Protein AF-A0A956AGV8-F1 (afdb_monomer)

Secondary structure (DSSP, 8-state):
-----------HHHHHHHHHHHHHHHHHHHHH--TTHHHHHHHHHHHHHHHHHHHHHHTT-TTTSHHHHHHHHHHHHHHHTSHHHHHHHHHHHHHHHHHHHTT-HHHHHHHHHHHHHH-TT-HHHHHHHHHHHHHHH--

Sequence (139 aa):
MAAHGSLAYAGPVEDAKEMMDAGDDLMKKAEKAKGSKRPEALTEAIKKFARAHMLITSQKLQNDAPELLKAIEKRLDDSGAMPEVAALRRDLVTQAVDAAAADQLTKAYDHLAAARDLDPRDRTVEYALRVIGQRMGDN

Mean predicted aligned error: 5.9 Å

Foldseek 3Di:
DDPPPPPPDDDLLRQLVVLLVQLVVLQVVLVVDDDPSNVVSLLSSLLSLLVSLCSCVVVVVCVVCVVSNVSSVVVLVVSCPDPSLVVLLVVLCVQLVVCVVVVVLVSNLVSLVSSCSSPVPPPVSVVSNVVSVVVVVVD

Structure (mmCIF, N/CA/C/O backbone):
data_AF-A0A956AGV8-F1
#
_entry.id   AF-A0A956AGV8-F1
#
loop_
_atom_site.group_PDB
_atom_site.id
_atom_site.type_symbol
_atom_site.label_atom_id
_atom_site.label_alt_id
_atom_site.label_comp_id
_atom_site.label_asym_id
_atom_site.label_entity_id
_atom_site.label_seq_id
_atom_site.pdbx_PDB_ins_code
_atom_site.Cartn_x
_atom_site.Cartn_y
_atom_site.Cartn_z
_atom_site.occupancy
_atom_site.B_iso_or_equiv
_atom_site.auth_seq_id
_atom_site.auth_comp_id
_atom_site.auth_asym_id
_atom_site.auth_atom_id
_atom_site.pdbx_PDB_model_num
ATOM 1 N N . MET A 1 1 ? -8.629 -32.175 -36.114 1.00 40.38 1 MET A N 1
ATOM 2 C CA . MET A 1 1 ? -7.722 -31.045 -35.827 1.00 40.38 1 MET A CA 1
ATOM 3 C C . MET A 1 1 ? -8.338 -30.224 -34.709 1.00 40.38 1 MET A C 1
ATOM 5 O O . MET A 1 1 ? -9.252 -29.460 -34.974 1.00 40.38 1 MET A O 1
ATOM 9 N N . ALA A 1 2 ? -7.913 -30.441 -33.465 1.00 37.94 2 ALA A N 1
ATOM 10 C CA . ALA A 1 2 ? -8.282 -29.584 -32.343 1.00 37.94 2 ALA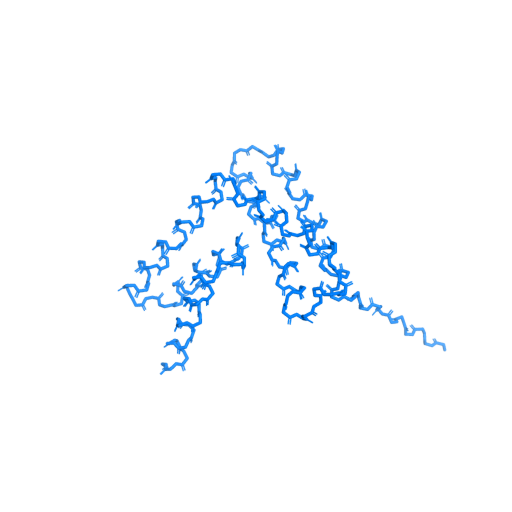 A CA 1
ATOM 11 C C . ALA A 1 2 ? -7.033 -28.790 -31.958 1.00 37.94 2 ALA A C 1
ATOM 13 O O . ALA A 1 2 ? -6.100 -29.337 -31.375 1.00 37.94 2 ALA A O 1
ATOM 14 N N . ALA A 1 3 ? -6.987 -27.521 -32.360 1.00 42.75 3 ALA A N 1
ATOM 15 C CA . ALA A 1 3 ? -6.016 -26.574 -31.841 1.00 42.75 3 ALA A CA 1
ATOM 16 C C . ALA A 1 3 ? -6.504 -26.147 -30.452 1.00 42.75 3 ALA A C 1
ATOM 18 O O . ALA A 1 3 ? -7.277 -25.202 -30.315 1.00 42.75 3 ALA A O 1
ATOM 19 N N . HIS A 1 4 ? -6.091 -26.881 -29.420 1.00 40.06 4 HIS A N 1
ATOM 20 C CA . HIS A 1 4 ? -6.114 -26.349 -28.066 1.00 40.06 4 HIS A CA 1
ATOM 21 C C . HIS A 1 4 ? -5.045 -25.257 -27.997 1.00 40.06 4 HIS A C 1
ATOM 23 O O . HIS A 1 4 ? -3.862 -25.535 -27.811 1.00 40.06 4 HIS A O 1
ATOM 29 N N . GLY A 1 5 ? -5.466 -24.012 -28.220 1.00 40.81 5 GLY A N 1
ATOM 30 C CA . GLY A 1 5 ? -4.684 -22.837 -27.874 1.00 40.81 5 GLY A CA 1
ATOM 31 C C . GLY A 1 5 ? -4.478 -22.835 -26.367 1.00 40.81 5 GLY A C 1
ATOM 32 O O . GLY A 1 5 ? -5.375 -22.462 -25.616 1.00 40.81 5 GLY A O 1
ATOM 33 N N . SER A 1 6 ? -3.314 -23.314 -25.936 1.00 39.47 6 SER A N 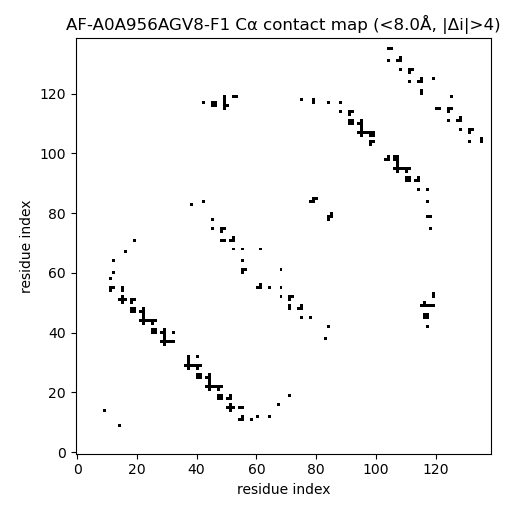1
ATOM 34 C CA . SER A 1 6 ? -2.787 -23.052 -24.605 1.00 39.47 6 SER A CA 1
ATOM 35 C C . SER A 1 6 ? -2.704 -21.534 -24.459 1.00 39.47 6 SER A C 1
ATOM 37 O O . SER A 1 6 ? -1.851 -20.897 -25.078 1.00 39.47 6 SER A O 1
ATOM 39 N N . LEU A 1 7 ? -3.637 -20.944 -23.710 1.00 48.38 7 LEU A N 1
ATOM 40 C CA . LEU A 1 7 ? -3.432 -19.634 -23.106 1.00 48.38 7 LEU A CA 1
ATOM 41 C C . LEU A 1 7 ? -2.179 -19.793 -22.246 1.00 48.38 7 LEU A C 1
ATOM 43 O O . LEU A 1 7 ? -2.244 -20.385 -21.171 1.00 48.38 7 LEU A O 1
ATOM 47 N N . ALA A 1 8 ? -1.030 -19.375 -22.776 1.00 48.81 8 ALA A N 1
ATOM 48 C CA . ALA A 1 8 ? 0.209 -19.322 -22.026 1.00 48.81 8 ALA A CA 1
ATOM 49 C C . ALA A 1 8 ? -0.052 -18.399 -20.837 1.00 48.81 8 ALA A C 1
ATOM 51 O O . ALA A 1 8 ? -0.153 -17.186 -21.000 1.00 48.81 8 ALA A O 1
ATOM 52 N N . TYR A 1 9 ? -0.278 -18.997 -19.670 1.00 56.59 9 TYR A N 1
ATOM 53 C CA . TYR A 1 9 ? -0.448 -18.265 -18.429 1.00 56.59 9 TYR A CA 1
ATOM 54 C C . TYR A 1 9 ? 0.857 -17.499 -18.220 1.00 56.59 9 TYR A C 1
ATOM 56 O O . TYR A 1 9 ? 1.918 -18.121 -18.110 1.00 56.59 9 TYR A O 1
ATOM 64 N N . ALA A 1 10 ? 0.794 -16.169 -18.292 1.00 69.69 10 ALA A N 1
ATOM 65 C CA . ALA A 1 10 ? 1.944 -15.326 -18.022 1.00 69.69 10 ALA A CA 1
ATOM 66 C C . ALA A 1 10 ? 2.458 -15.675 -16.615 1.00 69.69 10 ALA A C 1
ATOM 68 O O . ALA A 1 10 ? 1.675 -15.962 -15.707 1.00 69.69 10 ALA A O 1
ATOM 69 N N . GLY A 1 11 ? 3.775 -15.794 -16.459 1.00 85.75 11 GLY A N 1
ATOM 70 C CA . GLY A 1 11 ? 4.352 -16.143 -15.171 1.00 85.75 11 GLY A CA 1
ATOM 71 C C . GLY A 1 11 ? 4.112 -15.029 -14.146 1.00 85.75 11 GLY A C 1
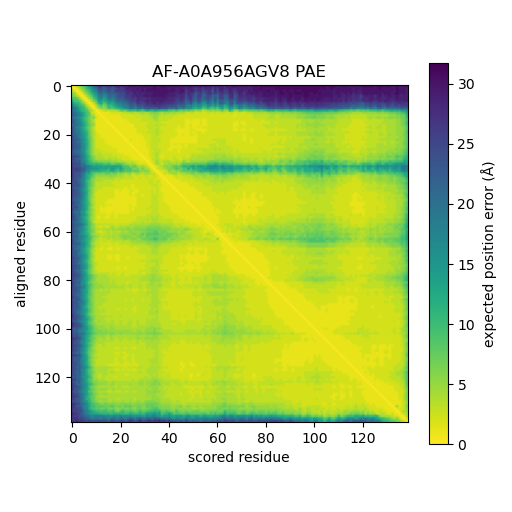ATOM 72 O O . GLY A 1 11 ? 3.824 -13.887 -14.500 1.00 85.75 11 GLY A O 1
ATOM 73 N N . PRO A 1 12 ? 4.288 -15.315 -12.849 1.00 90.12 12 PRO A N 1
ATOM 74 C CA . PRO A 1 12 ? 4.120 -14.319 -11.787 1.00 90.12 12 PRO A CA 1
ATOM 75 C C . PRO A 1 12 ? 5.049 -13.097 -11.931 1.00 90.12 12 PRO A C 1
ATOM 77 O O . PRO A 1 12 ? 4.754 -12.024 -11.406 1.00 90.12 12 PRO A O 1
ATOM 80 N N . VAL A 1 13 ? 6.169 -13.234 -12.651 1.00 92.25 13 VAL A N 1
ATOM 81 C CA . VAL A 1 13 ? 7.066 -12.117 -12.982 1.00 92.25 13 VAL A CA 1
ATOM 82 C C . VAL A 1 13 ? 6.456 -11.226 -14.064 1.00 92.25 13 VAL A C 1
ATOM 84 O O . VAL A 1 13 ? 6.531 -10.003 -13.962 1.00 92.25 13 VAL A O 1
ATOM 87 N N . GLU A 1 14 ? 5.854 -11.812 -15.095 1.00 93.56 14 GLU A N 1
ATOM 88 C CA . GLU A 1 14 ? 5.143 -11.093 -16.151 1.00 93.56 14 GLU A CA 1
ATOM 89 C C . GLU A 1 14 ? 3.917 -10.367 -15.588 1.00 93.56 14 GLU A C 1
ATOM 91 O O . GLU A 1 14 ? 3.773 -9.170 -15.823 1.00 93.56 14 GLU A O 1
ATOM 96 N N . ASP A 1 15 ? 3.125 -11.025 -14.739 1.00 93.62 15 ASP A N 1
ATOM 97 C CA . ASP A 1 15 ? 1.991 -10.403 -14.045 1.00 93.62 15 ASP A CA 1
ATOM 98 C C . ASP A 1 15 ? 2.436 -9.192 -13.203 1.00 93.62 15 ASP A C 1
ATOM 100 O O . ASP A 1 15 ? 1.800 -8.135 -13.211 1.00 93.62 15 ASP A O 1
ATOM 104 N N . ALA A 1 16 ? 3.561 -9.306 -12.484 1.00 94.19 16 ALA A N 1
ATOM 105 C CA . ALA A 1 16 ? 4.115 -8.197 -11.709 1.00 94.19 16 ALA A CA 1
ATOM 106 C C . ALA A 1 16 ? 4.569 -7.027 -12.603 1.00 94.19 16 ALA A C 1
ATOM 108 O O . ALA A 1 16 ? 4.402 -5.867 -12.215 1.00 94.19 16 ALA A O 1
ATOM 109 N N . LYS A 1 17 ? 5.107 -7.306 -13.799 1.00 95.12 17 LYS A N 1
ATOM 110 C CA . LYS A 1 17 ? 5.447 -6.271 -14.794 1.00 95.12 17 LYS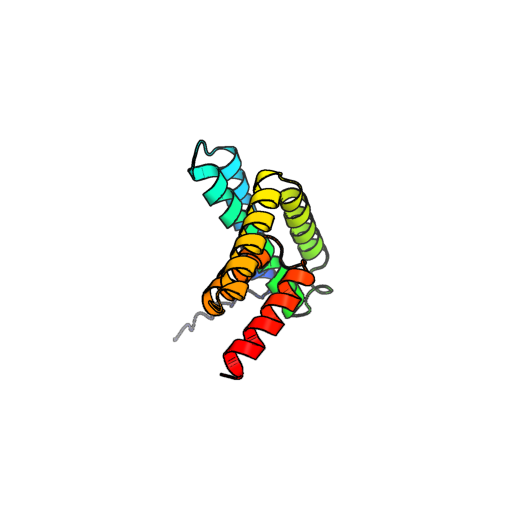 A CA 1
ATOM 111 C C . LYS A 1 17 ? 4.198 -5.575 -15.321 1.00 95.12 17 LYS A C 1
ATOM 113 O O . LYS A 1 17 ? 4.163 -4.351 -15.337 1.00 95.12 17 LYS A O 1
ATOM 118 N N . GLU A 1 18 ? 3.154 -6.322 -15.666 1.00 96.00 18 GLU A N 1
ATOM 119 C CA . GLU A 1 18 ? 1.890 -5.734 -16.125 1.00 96.00 18 GLU A CA 1
ATOM 120 C C . GLU A 1 18 ? 1.257 -4.839 -15.053 1.00 96.00 18 GLU A C 1
ATOM 122 O O . GLU A 1 18 ? 0.733 -3.763 -15.350 1.00 96.00 18 GLU A O 1
ATOM 127 N N . MET A 1 19 ? 1.338 -5.240 -13.780 1.00 95.94 19 MET A N 1
ATOM 128 C CA . MET A 1 19 ? 0.905 -4.395 -12.667 1.00 95.94 19 MET A CA 1
ATOM 129 C C . MET A 1 19 ? 1.754 -3.125 -12.545 1.00 95.94 19 MET A C 1
ATOM 131 O O . MET A 1 19 ? 1.192 -2.054 -12.317 1.00 95.94 19 MET A O 1
ATOM 135 N N . MET A 1 20 ? 3.073 -3.219 -12.719 1.00 95.81 20 MET A N 1
ATOM 136 C CA . MET A 1 20 ? 3.962 -2.053 -12.745 1.00 95.81 20 MET A CA 1
ATOM 137 C C . MET A 1 20 ? 3.595 -1.078 -13.866 1.00 95.81 20 MET A C 1
ATOM 139 O O . MET A 1 20 ? 3.387 0.104 -13.595 1.00 95.81 20 MET A O 1
ATOM 143 N N . ASP A 1 21 ? 3.430 -1.568 -15.093 1.00 96.56 21 ASP A N 1
ATOM 144 C CA . ASP A 1 21 ? 3.082 -0.735 -16.247 1.00 96.56 21 ASP A CA 1
ATOM 145 C C . ASP A 1 21 ? 1.708 -0.068 -16.062 1.00 96.56 21 ASP A C 1
ATOM 147 O O . ASP A 1 21 ? 1.545 1.137 -16.278 1.00 96.56 21 ASP A O 1
ATOM 151 N N . ALA A 1 22 ? 0.719 -0.822 -15.567 1.00 96.00 22 ALA A N 1
ATOM 152 C CA . ALA A 1 22 ? -0.602 -0.287 -15.253 1.00 96.00 22 ALA A CA 1
ATOM 153 C C . ALA A 1 22 ? -0.558 0.780 -14.145 1.00 96.00 22 ALA A C 1
ATOM 155 O O . ALA A 1 22 ? -1.297 1.768 -14.209 1.00 96.00 22 ALA A O 1
ATOM 156 N N . GLY A 1 23 ? 0.293 0.592 -13.131 1.00 95.69 23 GLY A N 1
ATOM 157 C CA . GLY A 1 23 ? 0.530 1.575 -12.077 1.00 95.69 23 GLY A CA 1
ATOM 158 C C . GLY A 1 23 ? 1.146 2.862 -12.627 1.00 95.69 23 GLY A C 1
ATOM 159 O O . GLY A 1 23 ? 0.630 3.947 -12.364 1.00 95.69 23 GLY A O 1
ATOM 160 N N . ASP A 1 24 ? 2.176 2.758 -13.466 1.00 96.38 24 ASP A N 1
ATOM 161 C CA . ASP A 1 24 ? 2.833 3.907 -14.099 1.00 96.38 24 ASP A CA 1
ATOM 162 C C . ASP A 1 24 ? 1.870 4.717 -14.982 1.00 96.38 24 ASP A C 1
ATOM 164 O O . ASP A 1 24 ? 1.883 5.953 -14.977 1.00 96.38 24 ASP A O 1
ATOM 168 N N . ASP A 1 25 ? 0.981 4.049 -15.713 1.00 96.19 25 ASP A N 1
ATOM 169 C CA . ASP A 1 25 ? -0.035 4.727 -16.514 1.00 96.19 25 ASP A CA 1
ATOM 170 C C . ASP A 1 25 ? -1.105 5.421 -15.663 1.00 96.19 25 ASP A C 1
ATOM 172 O O . ASP A 1 25 ? -1.592 6.498 -16.032 1.00 96.19 25 ASP A O 1
ATOM 176 N N . LEU A 1 26 ? -1.459 4.854 -14.507 1.00 95.62 26 LEU A N 1
ATOM 177 C CA . LEU A 1 26 ? -2.335 5.509 -13.535 1.00 95.62 26 LEU A CA 1
ATOM 178 C C . LEU A 1 26 ? -1.648 6.710 -12.870 1.00 95.62 26 LEU A C 1
ATOM 180 O O . LEU A 1 26 ? -2.296 7.746 -12.725 1.00 95.62 26 LEU A O 1
ATOM 184 N N . MET A 1 27 ? -0.345 6.640 -12.579 1.00 92.75 27 MET A N 1
ATOM 185 C CA . MET A 1 27 ? 0.432 7.784 -12.079 1.00 92.75 27 MET A CA 1
ATOM 186 C C . MET A 1 27 ? 0.410 8.950 -13.070 1.00 92.75 27 MET A C 1
ATOM 188 O O . MET A 1 27 ? 0.044 10.068 -12.707 1.00 92.75 27 MET A O 1
ATOM 192 N N . LYS A 1 28 ? 0.682 8.691 -14.356 1.00 93.69 28 LYS A N 1
ATOM 193 C CA . LYS A 1 28 ? 0.598 9.719 -15.412 1.00 93.69 28 LYS A CA 1
ATOM 194 C C . LYS A 1 28 ? -0.806 10.318 -15.525 1.00 93.69 28 LYS A C 1
ATOM 196 O O . LYS A 1 28 ? -0.963 11.500 -15.840 1.00 93.69 28 LYS A O 1
ATOM 201 N N . LYS A 1 29 ? -1.853 9.511 -15.313 1.00 92.25 29 LYS A N 1
ATOM 202 C CA . LYS A 1 29 ? -3.241 10.001 -15.274 1.00 92.25 29 LYS A CA 1
ATOM 203 C C . LYS A 1 29 ? -3.487 10.864 -14.038 1.00 92.25 29 LYS A C 1
ATOM 205 O O . LYS A 1 29 ? -4.115 11.909 -14.180 1.00 92.25 29 LYS A O 1
ATOM 210 N N . ALA A 1 30 ? -2.972 10.480 -12.873 1.00 90.81 30 ALA A N 1
ATOM 211 C CA . ALA A 1 30 ? -3.089 11.241 -11.631 1.00 90.81 30 ALA A CA 1
ATOM 212 C C . ALA A 1 30 ? -2.392 12.609 -11.722 1.00 90.81 30 ALA A C 1
ATOM 214 O O . ALA A 1 30 ? -2.948 13.615 -11.284 1.00 90.81 30 ALA A O 1
ATOM 215 N N . GLU A 1 31 ? -1.226 12.680 -12.367 1.00 89.12 31 GLU A N 1
ATOM 216 C CA . GLU A 1 31 ? -0.513 13.938 -12.634 1.00 89.12 31 GLU A CA 1
ATOM 217 C C . GLU A 1 31 ? -1.330 14.913 -13.492 1.00 89.12 31 GLU A C 1
ATOM 219 O O . GLU A 1 31 ? -1.306 16.121 -13.263 1.00 89.12 31 GLU A O 1
ATOM 224 N N . LYS A 1 32 ? -2.081 14.388 -14.468 1.00 90.50 32 LYS A N 1
ATOM 225 C CA . LYS A 1 32 ? -2.931 15.181 -15.372 1.00 90.50 32 LYS A CA 1
ATOM 226 C C . LYS A 1 32 ? -4.323 15.459 -14.800 1.00 90.50 32 LYS A C 1
ATOM 228 O O . LYS A 1 32 ? -5.015 16.360 -15.282 1.0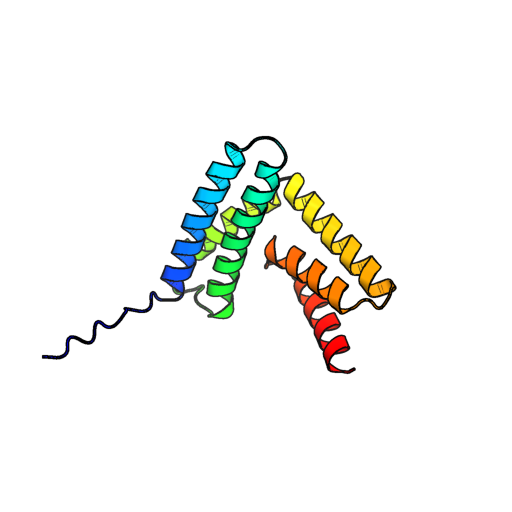0 90.50 32 LYS A O 1
ATOM 233 N N . ALA A 1 33 ? -4.760 14.678 -13.818 1.00 87.94 33 ALA A N 1
ATOM 234 C CA . ALA A 1 33 ? -6.066 14.808 -13.199 1.00 87.94 33 ALA A CA 1
ATOM 235 C C . ALA A 1 33 ? -6.127 16.039 -12.282 1.00 87.94 33 ALA A C 1
ATOM 237 O O . ALA A 1 33 ? -5.162 16.408 -11.616 1.00 87.94 33 ALA A O 1
ATOM 238 N N . LYS A 1 34 ? -7.302 16.672 -12.230 1.00 78.31 34 LYS A N 1
ATOM 239 C CA . LYS A 1 34 ? -7.600 17.795 -11.332 1.00 78.31 34 LYS A CA 1
ATOM 240 C C . LYS A 1 34 ? -8.744 17.425 -10.394 1.00 78.31 34 LYS A C 1
ATOM 242 O O . LYS A 1 34 ? -9.626 16.648 -10.763 1.00 78.31 34 LYS A O 1
ATOM 247 N N . GLY A 1 35 ? -8.747 18.027 -9.208 1.00 81.06 35 GLY A N 1
ATOM 248 C CA . GLY A 1 35 ? -9.790 17.814 -8.204 1.00 81.06 35 GLY A CA 1
ATOM 249 C C . GLY A 1 35 ? -9.809 16.378 -7.674 1.00 81.06 35 GLY A C 1
ATOM 250 O O . GLY A 1 35 ? -8.762 15.750 -7.535 1.00 81.06 35 GLY A O 1
ATOM 251 N N . SER A 1 36 ? -11.005 15.851 -7.407 1.00 80.88 36 SER A N 1
ATOM 252 C CA . SER A 1 36 ? -11.220 14.548 -6.755 1.00 80.88 36 SER A CA 1
ATOM 253 C C . SER A 1 36 ? -10.678 13.336 -7.521 1.00 80.88 36 SER A C 1
ATOM 255 O O . SER A 1 36 ? -10.390 12.314 -6.913 1.00 80.88 36 SER A O 1
ATOM 257 N N . LYS A 1 37 ? -10.464 13.446 -8.837 1.00 85.19 37 LYS A N 1
ATOM 258 C CA . LYS A 1 37 ? -9.969 12.331 -9.668 1.00 85.19 37 LYS A CA 1
ATOM 259 C C . LYS A 1 37 ? -8.481 12.036 -9.481 1.00 85.19 37 LYS A C 1
ATOM 261 O O . LYS A 1 37 ? -8.023 10.948 -9.819 1.00 85.19 37 LYS A O 1
ATOM 266 N N . ARG A 1 38 ? -7.713 13.012 -8.987 1.00 88.69 38 ARG A N 1
ATOM 267 C CA . ARG A 1 38 ? -6.281 12.848 -8.714 1.00 88.69 38 ARG A CA 1
ATOM 268 C C . ARG A 1 38 ? -6.025 11.828 -7.595 1.00 88.69 38 ARG A C 1
ATOM 270 O O . ARG A 1 38 ? -5.320 10.863 -7.877 1.00 88.69 38 ARG A O 1
ATOM 277 N N . PRO A 1 39 ? -6.576 11.989 -6.375 1.00 87.62 39 PRO A N 1
ATOM 278 C CA . PRO A 1 39 ? -6.314 11.048 -5.287 1.00 87.62 39 PRO A CA 1
ATOM 279 C C . PRO A 1 39 ? -6.823 9.635 -5.594 1.00 87.62 39 PRO A C 1
ATOM 281 O O . PRO A 1 39 ? -6.171 8.669 -5.208 1.00 87.62 39 PRO A O 1
ATOM 284 N N . GLU A 1 40 ? -7.924 9.492 -6.339 1.00 89.44 40 GLU A N 1
ATOM 285 C CA . GLU A 1 40 ? -8.424 8.185 -6.791 1.00 89.44 40 GLU A CA 1
ATOM 286 C C . GLU A 1 40 ? -7.419 7.483 -7.715 1.00 89.44 40 GLU A C 1
ATOM 288 O O . GLU A 1 40 ? -7.006 6.357 -7.444 1.00 89.44 40 GLU A O 1
ATOM 293 N N . ALA A 1 41 ? -6.975 8.163 -8.779 1.00 92.31 41 ALA A N 1
ATOM 294 C CA . ALA A 1 41 ? -6.016 7.601 -9.728 1.00 92.31 41 ALA A CA 1
ATOM 295 C C . ALA A 1 41 ? -4.660 7.300 -9.071 1.00 92.31 41 ALA A C 1
ATOM 297 O O . ALA A 1 41 ? -4.054 6.272 -9.365 1.00 92.31 41 ALA A O 1
ATOM 298 N N . LEU A 1 42 ? -4.215 8.167 -8.156 1.00 93.00 42 LEU A N 1
ATOM 299 C CA . LEU A 1 42 ? -3.002 7.968 -7.367 1.00 93.00 42 LEU A CA 1
ATOM 300 C C . LEU A 1 42 ? -3.109 6.727 -6.475 1.00 93.00 42 LEU A C 1
ATOM 302 O O . LEU A 1 42 ? -2.233 5.869 -6.497 1.00 93.00 42 LEU A O 1
ATOM 306 N N . THR A 1 43 ? -4.201 6.605 -5.721 1.00 93.38 43 THR A N 1
ATOM 307 C CA . THR A 1 43 ? -4.431 5.461 -4.828 1.00 93.38 43 THR A CA 1
ATOM 308 C C . THR A 1 43 ? -4.459 4.151 -5.609 1.00 93.38 43 THR A C 1
ATOM 310 O O . THR A 1 43 ? -3.830 3.173 -5.211 1.00 93.38 43 THR A O 1
ATOM 313 N N . GLU A 1 44 ? -5.147 4.128 -6.752 1.00 94.88 44 GLU A N 1
ATOM 314 C CA . GLU A 1 44 ? -5.196 2.941 -7.605 1.00 94.88 44 GLU A CA 1
ATOM 315 C C . GLU A 1 44 ? -3.832 2.603 -8.220 1.00 94.88 44 GLU A C 1
ATOM 317 O O . GLU A 1 44 ? -3.494 1.424 -8.314 1.00 94.88 44 GLU A O 1
ATOM 322 N N . ALA A 1 45 ? -3.015 3.600 -8.577 1.00 95.75 45 ALA A N 1
ATOM 323 C CA . ALA A 1 45 ? -1.648 3.367 -9.036 1.00 95.75 45 ALA A CA 1
ATOM 324 C C . ALA A 1 45 ? -0.795 2.680 -7.959 1.00 95.75 45 ALA A C 1
ATOM 326 O O . ALA A 1 45 ? -0.171 1.650 -8.213 1.00 95.75 45 ALA A O 1
ATOM 327 N N . ILE A 1 46 ? -0.831 3.206 -6.732 1.00 96.50 46 ILE A N 1
ATOM 328 C CA . ILE A 1 46 ? -0.057 2.680 -5.601 1.00 96.50 46 ILE A CA 1
ATOM 329 C C . ILE A 1 46 ? -0.469 1.243 -5.285 1.00 96.50 46 ILE A C 1
ATOM 331 O O . ILE A 1 46 ? 0.393 0.382 -5.113 1.00 96.50 46 ILE A O 1
ATOM 335 N N . LYS A 1 47 ? -1.774 0.944 -5.315 1.00 96.62 47 LYS A N 1
ATOM 336 C CA . LYS A 1 47 ? -2.284 -0.424 -5.148 1.00 96.62 47 LYS A CA 1
ATOM 337 C C . LYS A 1 47 ? -1.702 -1.399 -6.165 1.00 96.62 47 LYS A C 1
ATOM 339 O O . LYS A 1 47 ? -1.483 -2.564 -5.832 1.00 96.62 47 LYS A O 1
ATOM 344 N N . LYS A 1 48 ? -1.456 -0.967 -7.407 1.00 97.50 48 LYS A N 1
ATOM 345 C CA . LYS A 1 48 ? -0.817 -1.822 -8.418 1.00 97.50 48 LYS A CA 1
ATOM 346 C C . LYS A 1 48 ? 0.628 -2.134 -8.047 1.00 97.50 48 LYS A C 1
ATOM 348 O O . LYS A 1 48 ? 0.995 -3.307 -8.050 1.00 97.50 48 LYS A O 1
ATOM 353 N N . PHE A 1 49 ? 1.404 -1.130 -7.642 1.00 97.25 49 PHE A N 1
ATOM 354 C CA . PHE A 1 49 ? 2.777 -1.334 -7.170 1.00 97.25 49 PHE A CA 1
ATOM 355 C C . PHE A 1 49 ? 2.825 -2.229 -5.925 1.00 97.25 49 PHE A C 1
ATOM 357 O O . PHE A 1 49 ? 3.626 -3.161 -5.85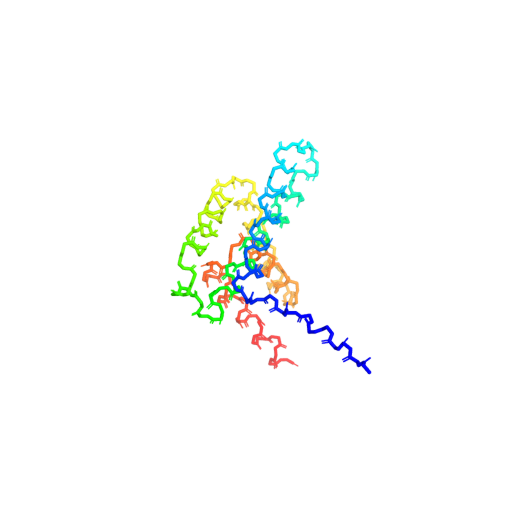9 1.00 97.25 49 PHE A O 1
ATOM 364 N N . ALA A 1 50 ? 1.918 -2.018 -4.969 1.00 96.50 50 ALA A N 1
ATOM 365 C CA . ALA A 1 50 ? 1.822 -2.829 -3.761 1.00 96.50 50 ALA A CA 1
ATOM 366 C C . ALA A 1 50 ? 1.505 -4.300 -4.077 1.00 96.50 50 ALA A C 1
ATOM 368 O O . ALA A 1 50 ? 2.124 -5.210 -3.524 1.00 96.50 50 ALA A O 1
ATOM 369 N N . ARG A 1 51 ? 0.578 -4.554 -5.009 1.00 95.75 51 ARG A N 1
ATOM 370 C CA . ARG A 1 51 ? 0.251 -5.914 -5.463 1.00 95.75 51 ARG A CA 1
ATOM 371 C C . ARG A 1 51 ? 1.408 -6.570 -6.206 1.00 95.75 51 ARG A C 1
ATOM 373 O O . ARG A 1 51 ? 1.698 -7.727 -5.919 1.00 95.75 51 ARG A O 1
ATOM 380 N N . ALA A 1 52 ? 2.098 -5.837 -7.079 1.00 95.94 52 ALA A N 1
ATOM 381 C CA . ALA A 1 52 ? 3.298 -6.329 -7.751 1.00 95.94 52 ALA A CA 1
ATOM 382 C C . ALA A 1 52 ? 4.374 -6.739 -6.728 1.00 95.94 52 ALA A C 1
ATOM 384 O O . ALA A 1 52 ? 4.926 -7.836 -6.808 1.00 95.94 52 ALA A O 1
ATOM 385 N N . HIS A 1 53 ? 4.607 -5.908 -5.706 1.00 96.38 53 HIS A N 1
ATOM 386 C CA . HIS A 1 53 ? 5.540 -6.210 -4.618 1.00 96.38 53 HIS A CA 1
ATOM 387 C C . HIS A 1 53 ? 5.140 -7.479 -3.857 1.00 96.38 53 HIS A C 1
ATOM 389 O O . HIS A 1 53 ? 5.965 -8.367 -3.633 1.00 96.38 53 HIS A O 1
ATOM 395 N N . MET A 1 54 ? 3.870 -7.583 -3.454 1.00 94.81 54 MET A N 1
ATOM 396 C CA . MET A 1 54 ? 3.368 -8.760 -2.743 1.00 94.81 54 MET A CA 1
ATOM 397 C C . MET A 1 54 ? 3.476 -10.022 -3.598 1.00 94.81 54 MET A C 1
ATOM 399 O O . MET A 1 54 ? 3.828 -11.071 -3.070 1.00 94.81 54 MET A O 1
ATOM 403 N N . LEU A 1 55 ? 3.232 -9.938 -4.907 1.00 94.75 55 LEU A N 1
ATOM 404 C CA . LEU A 1 55 ? 3.351 -11.077 -5.814 1.00 94.75 55 LEU A CA 1
ATOM 405 C C . LEU A 1 55 ? 4.791 -11.605 -5.858 1.00 94.75 55 LEU A C 1
ATOM 407 O O . LEU A 1 55 ? 5.017 -12.790 -5.619 1.00 94.75 55 LEU A O 1
ATOM 411 N N . ILE A 1 56 ? 5.765 -10.712 -6.061 1.00 93.75 56 ILE A N 1
ATOM 412 C CA . ILE A 1 56 ? 7.189 -11.070 -6.099 1.00 93.75 56 ILE A CA 1
ATOM 413 C C . ILE A 1 56 ? 7.665 -11.623 -4.753 1.00 93.75 56 ILE A C 1
ATOM 415 O O . ILE A 1 56 ? 8.364 -12.636 -4.704 1.00 93.75 56 ILE A O 1
ATOM 419 N N . THR A 1 57 ? 7.285 -10.986 -3.645 1.00 92.75 57 THR A N 1
ATOM 420 C CA . THR A 1 57 ? 7.794 -11.367 -2.321 1.00 92.75 57 THR A CA 1
ATOM 421 C C . THR A 1 57 ? 7.130 -12.621 -1.755 1.00 92.75 57 THR A C 1
ATOM 423 O O . THR A 1 57 ? 7.830 -13.472 -1.202 1.00 92.75 57 THR A O 1
ATOM 426 N N . SER A 1 58 ? 5.817 -12.792 -1.937 1.00 90.19 58 SER A N 1
ATOM 427 C CA . SER A 1 58 ? 5.083 -13.978 -1.467 1.00 90.19 58 SER A CA 1
ATOM 428 C C . SER A 1 58 ? 5.479 -15.252 -2.213 1.00 90.19 58 SER A C 1
ATOM 430 O O . SER A 1 58 ? 5.571 -16.315 -1.601 1.00 90.19 58 SER A O 1
ATOM 432 N N . GLN A 1 59 ? 5.785 -15.145 -3.509 1.00 91.50 59 GLN A N 1
ATOM 433 C CA . GLN A 1 59 ? 6.234 -16.276 -4.325 1.00 91.50 59 GLN A CA 1
ATOM 434 C C . GLN A 1 59 ? 7.750 -16.510 -4.272 1.00 91.50 59 GLN A C 1
ATOM 436 O O . GLN A 1 59 ? 8.253 -17.413 -4.932 1.00 91.50 59 GLN A O 1
ATOM 441 N N . LYS A 1 60 ? 8.477 -15.740 -3.451 1.00 91.25 60 LYS A N 1
ATOM 442 C CA . LYS A 1 60 ? 9.935 -15.836 -3.272 1.00 91.25 60 LYS A CA 1
ATOM 443 C C . LYS A 1 60 ? 10.746 -15.606 -4.562 1.00 91.25 60 LYS A C 1
ATOM 445 O O . LYS A 1 60 ? 11.810 -16.192 -4.741 1.00 91.25 60 LYS A O 1
ATOM 450 N N . LEU A 1 61 ? 10.259 -14.723 -5.435 1.00 90.06 61 LEU A N 1
ATOM 451 C CA . LEU A 1 61 ? 10.836 -14.427 -6.755 1.00 90.06 61 LEU A CA 1
ATOM 452 C C . LEU A 1 61 ? 11.859 -13.279 -6.721 1.00 90.06 61 LEU A C 1
ATOM 454 O O . LEU A 1 61 ? 12.235 -12.743 -7.764 1.00 90.06 61 LEU A O 1
ATOM 458 N N . GLN A 1 62 ? 12.319 -12.865 -5.534 1.00 90.31 62 GLN A N 1
ATOM 459 C CA . GLN A 1 62 ? 13.236 -11.726 -5.388 1.00 90.31 62 GLN A CA 1
ATOM 460 C C . GLN A 1 62 ? 14.570 -11.956 -6.114 1.00 90.31 62 GLN A C 1
ATOM 462 O O . GLN A 1 62 ? 15.175 -11.005 -6.602 1.00 90.31 62 GLN A O 1
ATOM 467 N N . ASN A 1 63 ? 15.013 -13.215 -6.201 1.00 90.25 63 ASN A N 1
ATOM 468 C CA . ASN A 1 63 ? 16.246 -13.588 -6.898 1.00 90.25 63 ASN A CA 1
ATOM 469 C C . ASN A 1 63 ? 16.042 -13.775 -8.409 1.00 90.25 63 ASN A C 1
ATOM 471 O O . ASN A 1 63 ? 16.995 -13.614 -9.168 1.00 90.25 63 ASN A O 1
ATOM 475 N N . ASP A 1 64 ? 14.815 -14.077 -8.841 1.00 88.69 64 ASP A N 1
ATOM 476 C CA . ASP A 1 64 ? 14.483 -14.322 -10.249 1.00 88.69 64 ASP A CA 1
ATOM 477 C C . ASP A 1 64 ? 14.206 -13.015 -11.005 1.00 88.69 64 ASP A C 1
ATOM 479 O O . ASP A 1 64 ? 14.468 -12.908 -12.203 1.00 88.69 64 ASP A O 1
ATOM 483 N N . ALA A 1 65 ? 13.711 -11.990 -10.302 1.00 91.88 65 ALA A N 1
ATOM 484 C CA . ALA A 1 65 ? 13.404 -10.679 -10.869 1.00 91.88 65 ALA A CA 1
ATOM 485 C C . ALA A 1 65 ? 13.913 -9.507 -9.995 1.00 91.88 65 ALA A C 1
ATOM 487 O O . ALA A 1 65 ? 13.128 -8.628 -9.621 1.00 91.88 65 ALA A O 1
ATOM 488 N N . PRO A 1 66 ? 15.224 -9.434 -9.684 1.00 93.94 66 PRO A N 1
ATOM 489 C CA . PRO A 1 66 ? 15.765 -8.446 -8.746 1.00 93.94 66 PRO A CA 1
ATOM 490 C C . PRO A 1 66 ? 15.618 -7.002 -9.241 1.00 93.94 66 PRO A C 1
ATOM 492 O O . PRO A 1 66 ? 15.315 -6.104 -8.460 1.00 93.94 66 PRO A O 1
ATOM 495 N N . GLU A 1 67 ? 15.786 -6.761 -10.543 1.00 95.12 67 GLU A N 1
ATOM 496 C CA . GLU A 1 67 ? 15.642 -5.417 -11.119 1.00 95.12 67 GLU A CA 1
ATOM 497 C C . GLU A 1 67 ? 14.182 -4.948 -11.136 1.00 95.12 67 GLU A C 1
ATOM 499 O O . GLU A 1 67 ? 13.904 -3.772 -10.904 1.00 95.12 67 GLU A O 1
ATOM 504 N N . LEU A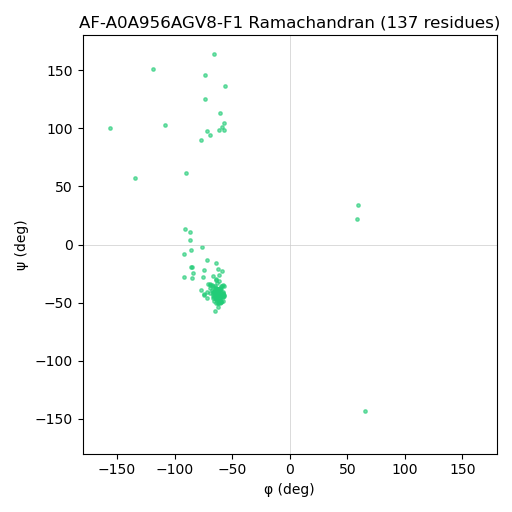 1 68 ? 13.238 -5.874 -11.334 1.00 95.06 68 LEU A N 1
ATOM 505 C CA . LEU A 1 68 ? 11.812 -5.573 -11.235 1.00 95.06 68 LEU A CA 1
ATOM 506 C C . LEU A 1 68 ? 11.427 -5.231 -9.795 1.00 95.06 68 LEU A C 1
ATOM 508 O O . LEU A 1 68 ? 10.734 -4.242 -9.575 1.00 95.06 68 LEU A O 1
ATOM 512 N N . LEU A 1 69 ? 11.911 -6.005 -8.817 1.00 95.06 69 LEU A N 1
ATOM 513 C CA . LEU A 1 69 ? 11.672 -5.726 -7.403 1.00 95.06 69 LEU A CA 1
ATOM 514 C C . LEU A 1 69 ? 12.190 -4.337 -7.013 1.00 95.06 69 LEU A C 1
ATOM 516 O O . LEU A 1 69 ? 11.431 -3.553 -6.454 1.00 95.06 69 LEU A O 1
ATOM 520 N N . LYS A 1 70 ? 13.429 -3.994 -7.389 1.00 96.50 70 LYS A N 1
ATOM 521 C CA . LYS A 1 70 ? 13.990 -2.654 -7.143 1.00 96.50 70 LYS A CA 1
ATOM 522 C C . LYS A 1 70 ? 13.147 -1.548 -7.775 1.00 96.50 70 LYS A C 1
ATOM 524 O O . LYS A 1 70 ? 12.957 -0.496 -7.169 1.00 96.50 70 LYS A O 1
ATOM 529 N N . ALA A 1 71 ? 12.647 -1.762 -8.993 1.00 96.75 71 ALA A N 1
ATOM 530 C CA . ALA A 1 71 ? 11.782 -0.792 -9.658 1.00 96.75 71 ALA A CA 1
ATOM 531 C C . ALA A 1 71 ? 10.455 -0.607 -8.902 1.00 96.75 71 ALA A C 1
ATOM 533 O O . ALA A 1 71 ? 10.030 0.531 -8.698 1.00 96.75 71 ALA A O 1
ATOM 534 N N . ILE A 1 72 ? 9.838 -1.701 -8.444 1.00 96.38 72 ILE A N 1
ATOM 535 C CA . ILE A 1 72 ? 8.622 -1.670 -7.620 1.00 96.38 72 ILE A CA 1
ATOM 536 C C . ILE A 1 72 ? 8.876 -0.925 -6.304 1.00 96.38 72 ILE A C 1
ATOM 538 O O . ILE A 1 72 ? 8.122 -0.020 -5.950 1.00 96.38 72 ILE A O 1
ATOM 542 N N . GLU A 1 73 ? 9.943 -1.278 -5.586 1.00 96.50 73 GLU A N 1
ATOM 543 C CA . GLU A 1 73 ? 10.309 -0.654 -4.311 1.00 96.50 73 GLU A CA 1
ATOM 544 C C . GLU A 1 73 ? 10.541 0.845 -4.471 1.00 96.50 73 GLU A C 1
ATOM 546 O O . GLU A 1 73 ? 9.997 1.631 -3.699 1.00 96.50 73 GLU A O 1
ATOM 551 N N . LYS A 1 74 ? 11.244 1.253 -5.533 1.00 97.00 74 LYS A N 1
ATOM 552 C CA . LYS A 1 74 ? 11.440 2.668 -5.848 1.00 97.00 74 LYS A CA 1
ATOM 553 C C . LYS A 1 74 ? 10.110 3.394 -6.067 1.00 97.00 74 LYS A C 1
ATOM 555 O O . LYS A 1 74 ? 9.929 4.490 -5.550 1.00 97.00 74 LYS A O 1
ATOM 560 N N . ARG A 1 75 ? 9.157 2.799 -6.797 1.00 96.19 75 ARG A N 1
ATOM 561 C CA . ARG A 1 75 ? 7.825 3.404 -6.993 1.00 96.19 75 ARG A CA 1
ATOM 562 C C . ARG A 1 75 ? 7.047 3.536 -5.688 1.00 96.19 75 ARG A C 1
ATOM 564 O O . ARG A 1 75 ? 6.361 4.541 -5.495 1.00 96.19 75 ARG A O 1
ATOM 571 N N . LEU A 1 76 ? 7.156 2.553 -4.797 1.00 95.88 76 LEU A N 1
ATOM 572 C CA . LEU A 1 76 ? 6.552 2.611 -3.467 1.00 95.88 76 LEU A CA 1
ATOM 573 C C . LEU A 1 76 ? 7.209 3.685 -2.589 1.00 95.88 76 LEU A C 1
ATOM 575 O O . LEU A 1 76 ? 6.494 4.391 -1.883 1.00 95.88 76 LEU A O 1
ATOM 579 N N . ASP A 1 77 ? 8.529 3.858 -2.666 1.00 95.50 77 ASP A N 1
ATOM 580 C CA . ASP A 1 77 ? 9.252 4.917 -1.950 1.00 95.50 77 ASP A CA 1
ATOM 581 C C . ASP A 1 77 ? 8.859 6.309 -2.455 1.00 95.50 77 ASP A C 1
ATOM 583 O O . ASP A 1 77 ? 8.478 7.171 -1.660 1.00 95.50 77 ASP A O 1
ATOM 587 N N . ASP A 1 78 ? 8.864 6.505 -3.777 1.00 94.56 78 ASP A N 1
ATOM 588 C CA . ASP A 1 78 ? 8.461 7.760 -4.418 1.00 94.56 78 ASP A CA 1
ATOM 589 C C . ASP A 1 78 ? 7.012 8.127 -4.044 1.00 94.56 78 ASP A C 1
ATOM 591 O O . ASP A 1 78 ? 6.708 9.283 -3.743 1.00 94.56 78 ASP A O 1
ATOM 595 N N . SER A 1 79 ? 6.116 7.136 -4.020 1.00 92.56 79 SER A N 1
ATOM 596 C CA . SER A 1 79 ? 4.710 7.326 -3.643 1.00 92.56 79 SER A CA 1
ATOM 597 C C . SER A 1 79 ? 4.539 7.581 -2.144 1.00 92.56 79 SER A C 1
ATOM 599 O O . SER A 1 79 ? 3.759 8.443 -1.748 1.00 92.56 79 SER A O 1
ATOM 601 N N . GLY A 1 80 ? 5.280 6.867 -1.295 1.00 89.50 80 GLY A N 1
ATOM 602 C CA . GLY A 1 80 ? 5.245 7.029 0.159 1.00 89.50 80 GLY A CA 1
ATOM 603 C C . GLY A 1 80 ? 5.789 8.380 0.629 1.00 89.50 80 GLY A C 1
ATOM 604 O O . GLY A 1 80 ? 5.346 8.893 1.656 1.00 89.50 80 GLY A O 1
ATOM 605 N N . ALA A 1 81 ? 6.694 8.989 -0.142 1.00 91.62 81 ALA A N 1
ATOM 606 C CA . ALA A 1 81 ? 7.194 10.340 0.100 1.00 91.62 81 ALA A CA 1
ATOM 607 C C . ALA A 1 81 ? 6.155 11.440 -0.199 1.00 91.62 81 ALA A C 1
ATOM 609 O O . ALA A 1 81 ? 6.344 12.592 0.201 1.00 91.62 81 ALA A O 1
ATOM 610 N N . MET A 1 82 ? 5.049 11.117 -0.881 1.00 92.38 82 MET A N 1
ATOM 611 C CA . MET A 1 82 ? 3.992 12.084 -1.172 1.00 92.38 82 MET A CA 1
ATOM 612 C C . MET A 1 82 ? 3.185 12.403 0.100 1.00 92.38 82 MET A C 1
ATOM 614 O O . MET A 1 82 ? 2.611 11.492 0.705 1.00 92.38 82 MET A O 1
ATOM 618 N N . PRO A 1 83 ? 3.047 13.687 0.494 1.00 91.12 83 PRO A N 1
ATOM 619 C CA . PRO A 1 83 ? 2.324 14.060 1.713 1.00 91.12 83 PRO A CA 1
ATOM 620 C C . PRO A 1 83 ? 0.869 13.579 1.741 1.00 91.12 83 PRO A C 1
ATOM 622 O O . PRO A 1 83 ? 0.369 13.199 2.796 1.00 91.12 83 PRO A O 1
ATOM 625 N N . GLU A 1 84 ? 0.203 13.564 0.583 1.00 90.88 84 GLU A N 1
ATOM 626 C CA . GLU A 1 84 ? -1.180 13.094 0.436 1.00 90.88 84 GLU A CA 1
ATOM 627 C C . GLU A 1 84 ? -1.327 11.594 0.747 1.00 90.88 84 GLU A C 1
ATOM 629 O O . GLU A 1 84 ? -2.278 11.191 1.416 1.00 90.88 84 GLU A O 1
ATOM 634 N N . VAL A 1 85 ? -0.344 10.776 0.362 1.00 92.69 85 VAL A N 1
ATOM 635 C CA . VAL A 1 85 ? -0.314 9.332 0.649 1.00 92.69 85 VAL A CA 1
ATOM 636 C C . VAL A 1 85 ? 0.024 9.080 2.116 1.00 92.69 85 VAL A C 1
ATOM 638 O O . VAL A 1 85 ? -0.618 8.259 2.771 1.00 92.69 85 VAL A O 1
ATOM 641 N N . ALA A 1 86 ? 1.001 9.811 2.658 1.00 92.12 86 ALA A N 1
ATOM 642 C CA . ALA A 1 86 ? 1.379 9.711 4.063 1.00 92.12 86 ALA A CA 1
ATOM 643 C C . ALA A 1 86 ? 0.223 10.099 5.004 1.00 92.12 86 ALA A C 1
ATOM 645 O O . ALA A 1 86 ? 0.015 9.439 6.024 1.00 92.12 86 ALA A O 1
ATOM 646 N N . ALA A 1 87 ? -0.543 11.139 4.653 1.00 93.31 87 ALA A N 1
ATOM 647 C CA . ALA A 1 87 ? -1.747 11.534 5.380 1.00 93.31 87 ALA A CA 1
ATOM 648 C C . ALA A 1 87 ? -2.822 10.442 5.309 1.00 93.31 87 ALA A C 1
ATOM 650 O O . ALA A 1 87 ? -3.278 9.980 6.351 1.00 93.31 87 ALA A O 1
ATOM 651 N N . LEU A 1 88 ? -3.136 9.945 4.106 1.00 94.56 88 LEU A N 1
ATOM 652 C CA . LEU A 1 88 ? -4.132 8.887 3.917 1.00 94.56 88 LEU A CA 1
ATOM 653 C C . LEU A 1 88 ? -3.797 7.616 4.711 1.00 94.56 88 LEU A C 1
ATOM 655 O O . LEU A 1 88 ? -4.669 7.046 5.365 1.00 94.56 88 LEU A O 1
ATOM 659 N N . ARG A 1 89 ? -2.531 7.178 4.700 1.00 94.75 89 ARG A N 1
ATOM 660 C CA . ARG A 1 89 ? -2.083 6.033 5.509 1.00 94.75 89 ARG A CA 1
ATOM 661 C C . ARG A 1 89 ? -2.312 6.265 6.996 1.00 94.75 89 ARG A C 1
ATOM 663 O O . ARG A 1 89 ? -2.781 5.363 7.686 1.00 94.75 89 ARG A O 1
ATOM 670 N N . ARG A 1 90 ? -1.978 7.457 7.491 1.00 95.12 90 ARG A N 1
ATOM 671 C CA . ARG A 1 90 ? -2.152 7.804 8.903 1.00 95.12 90 ARG A CA 1
ATOM 672 C C . ARG A 1 90 ? -3.631 7.796 9.289 1.00 95.12 90 ARG A C 1
ATOM 674 O O . ARG A 1 90 ? -3.973 7.191 10.299 1.00 95.12 90 ARG A O 1
ATOM 681 N N . ASP A 1 91 ? -4.486 8.374 8.452 1.00 96.88 91 ASP A N 1
ATOM 682 C CA . ASP A 1 91 ? -5.933 8.417 8.671 1.00 96.88 91 ASP A CA 1
ATOM 683 C C . ASP A 1 91 ? -6.545 7.011 8.706 1.00 96.88 91 ASP A C 1
ATOM 685 O O . ASP A 1 91 ? -7.337 6.708 9.596 1.00 96.88 91 ASP A O 1
ATOM 689 N N . LEU A 1 92 ? -6.137 6.122 7.792 1.00 97.25 92 LEU A N 1
ATOM 690 C CA . LEU A 1 92 ? -6.573 4.721 7.786 1.00 97.25 92 LEU A CA 1
ATOM 691 C C . LEU A 1 92 ? -6.160 3.986 9.066 1.00 97.25 92 LEU A C 1
ATOM 693 O O . LEU A 1 92 ? -6.964 3.257 9.644 1.00 97.25 92 LEU A O 1
ATOM 697 N N . VAL A 1 93 ? -4.931 4.196 9.544 1.00 96.31 93 VAL A N 1
ATOM 698 C CA . VAL A 1 93 ? -4.466 3.595 10.803 1.00 96.31 93 VAL A CA 1
ATOM 699 C C . VAL A 1 93 ? -5.259 4.135 11.995 1.00 96.31 93 VAL A C 1
ATOM 701 O O . VAL A 1 93 ? -5.673 3.350 12.844 1.00 96.31 93 VAL A O 1
ATOM 704 N N . THR A 1 94 ? -5.528 5.441 12.055 1.00 97.75 94 THR A N 1
ATOM 705 C CA . THR A 1 94 ? -6.365 6.030 13.113 1.00 97.75 94 THR A CA 1
ATOM 706 C C . THR A 1 94 ? -7.778 5.447 13.098 1.00 97.75 94 THR A C 1
ATOM 708 O O . THR A 1 94 ? -8.245 4.969 14.129 1.00 97.75 94 THR A O 1
ATOM 711 N N . GLN A 1 95 ? -8.424 5.381 11.929 1.00 98.06 95 GLN A N 1
ATOM 712 C CA . GLN A 1 95 ? -9.754 4.779 11.782 1.00 98.06 95 GLN A CA 1
ATOM 713 C C . GLN A 1 95 ? -9.773 3.305 12.197 1.00 98.06 95 GLN A C 1
ATOM 715 O O . GLN A 1 95 ? -10.730 2.850 12.823 1.00 98.06 95 GLN A O 1
ATOM 720 N N . ALA A 1 96 ? -8.710 2.556 11.891 1.00 97.25 96 ALA A N 1
ATOM 721 C CA . ALA A 1 96 ? -8.586 1.172 12.327 1.00 97.25 96 ALA A CA 1
ATOM 722 C C . ALA A 1 96 ? -8.507 1.042 13.853 1.00 97.25 96 ALA A C 1
ATOM 724 O O . ALA A 1 96 ? -9.150 0.161 14.423 1.00 97.25 96 ALA A O 1
ATOM 725 N N . VAL A 1 97 ? -7.734 1.910 14.513 1.00 96.25 97 VAL A N 1
ATOM 726 C CA . VAL A 1 97 ? -7.606 1.932 15.978 1.00 96.25 97 VAL A CA 1
ATOM 727 C C . VAL A 1 97 ? -8.941 2.282 16.630 1.00 96.25 97 VAL A C 1
ATOM 729 O O . VAL A 1 97 ? -9.362 1.576 17.545 1.00 96.25 97 VAL A O 1
ATOM 732 N N . ASP A 1 98 ? -9.640 3.301 16.128 1.00 97.69 98 ASP A N 1
ATOM 733 C CA . ASP A 1 98 ? -10.952 3.704 16.644 1.00 97.69 98 ASP A CA 1
ATOM 734 C C . ASP A 1 98 ? -11.994 2.587 16.462 1.00 97.69 98 ASP A C 1
ATOM 736 O O . ASP A 1 98 ? -12.742 2.265 17.388 1.00 97.69 98 ASP A O 1
ATOM 740 N N . ALA A 1 99 ? -12.006 1.931 15.296 1.00 97.19 99 ALA A N 1
ATOM 741 C CA . ALA A 1 99 ? -12.876 0.788 15.033 1.00 97.19 99 ALA A CA 1
ATOM 742 C C . ALA A 1 99 ? -12.560 -0.400 15.955 1.00 97.19 99 ALA A C 1
ATOM 744 O O . ALA A 1 99 ? -13.479 -1.024 16.484 1.00 97.19 99 ALA A O 1
ATOM 745 N N . ALA A 1 100 ? -11.279 -0.699 16.188 1.00 94.69 100 ALA A N 1
ATOM 746 C CA . ALA A 1 100 ? -10.865 -1.764 17.097 1.00 94.69 100 ALA A CA 1
ATOM 747 C C . ALA A 1 100 ? -11.239 -1.453 18.555 1.00 94.69 100 ALA A C 1
ATOM 749 O O . ALA A 1 100 ? -11.701 -2.341 19.268 1.00 94.69 100 ALA A O 1
ATOM 750 N N . ALA A 1 101 ? -11.093 -0.197 18.992 1.00 95.25 101 ALA A N 1
ATOM 751 C CA . ALA A 1 101 ? -11.514 0.253 20.318 1.00 95.25 101 ALA A CA 1
ATOM 752 C C . ALA A 1 101 ? -13.038 0.153 20.512 1.00 95.25 101 ALA A C 1
ATOM 754 O O . ALA A 1 101 ? -13.503 -0.093 21.623 1.00 95.25 101 ALA A O 1
ATOM 755 N N . ALA A 1 102 ? -13.804 0.289 19.428 1.00 96.56 102 ALA A N 1
ATOM 756 C CA . ALA A 1 102 ? -15.250 0.087 19.392 1.00 96.56 102 ALA A CA 1
ATOM 757 C C . ALA A 1 102 ? -15.679 -1.379 19.151 1.00 96.56 102 ALA A C 1
ATOM 759 O O . ALA A 1 102 ? -16.854 -1.621 18.875 1.00 96.56 102 ALA A O 1
ATOM 760 N N . ASP A 1 103 ? -14.750 -2.342 19.210 1.00 94.62 103 ASP A N 1
ATOM 761 C CA . ASP A 1 103 ? -14.967 -3.777 18.942 1.00 94.62 103 ASP A CA 1
ATOM 762 C C . ASP A 1 103 ? -15.520 -4.086 17.530 1.00 94.62 103 ASP A C 1
ATOM 764 O O . ASP A 1 103 ? -16.084 -5.142 17.254 1.00 94.62 103 ASP A O 1
ATOM 768 N N . GLN A 1 104 ? -15.322 -3.171 16.577 1.00 96.25 104 GLN A N 1
ATOM 769 C CA . GLN A 1 104 ? -15.697 -3.327 15.169 1.00 96.25 104 GLN A CA 1
ATOM 770 C C . GLN A 1 104 ? -14.538 -3.946 14.374 1.00 96.25 104 GLN A C 1
ATOM 772 O O . GLN A 1 104 ? -14.004 -3.336 13.445 1.00 96.25 104 GLN A O 1
ATOM 777 N N . LEU A 1 105 ? -14.139 -5.168 14.743 1.00 94.38 105 LEU A N 1
ATOM 778 C CA . LEU A 1 105 ? -12.914 -5.813 14.245 1.00 94.38 105 LEU A CA 1
ATOM 779 C C . LEU A 1 105 ? -12.864 -5.974 12.718 1.00 94.38 105 LEU A C 1
ATOM 781 O O . LEU A 1 105 ? -11.804 -5.775 12.131 1.00 94.38 105 LEU A O 1
ATOM 785 N N . THR A 1 106 ? -13.995 -6.242 12.058 1.00 95.50 106 THR A N 1
ATOM 786 C CA . THR A 1 106 ? -14.058 -6.304 10.586 1.00 95.50 106 THR A CA 1
ATOM 787 C C . THR A 1 106 ? -13.690 -4.965 9.948 1.00 95.50 106 THR A C 1
ATOM 789 O O . THR A 1 106 ? -12.865 -4.923 9.044 1.00 95.50 106 THR A O 1
ATOM 792 N N . LYS A 1 107 ? -14.217 -3.849 10.469 1.00 96.75 107 LYS A N 1
ATOM 793 C CA . LYS A 1 107 ? -13.866 -2.516 9.957 1.00 96.75 107 LYS A CA 1
ATOM 794 C C . LYS A 1 107 ? -12.410 -2.173 10.244 1.00 96.75 107 LYS A C 1
ATOM 796 O O . LYS A 1 107 ? -11.732 -1.618 9.387 1.00 96.75 107 LYS A O 1
ATOM 801 N N . ALA A 1 108 ? -11.918 -2.519 11.435 1.00 97.06 108 ALA A N 1
ATOM 802 C CA . ALA A 1 108 ? -10.513 -2.331 11.778 1.00 97.06 108 ALA A CA 1
ATOM 803 C C . ALA A 1 108 ? -9.593 -3.087 10.806 1.00 97.06 108 ALA A C 1
ATOM 805 O O . ALA A 1 108 ? -8.597 -2.535 10.338 1.00 97.06 108 ALA A O 1
ATOM 806 N N . TYR A 1 109 ? -9.963 -4.323 10.456 1.00 96.94 109 TYR A N 1
ATOM 807 C CA . TYR A 1 109 ? -9.266 -5.118 9.452 1.00 96.94 109 TYR A CA 1
ATOM 808 C C . TYR A 1 109 ? -9.290 -4.445 8.077 1.00 96.94 109 TYR A C 1
ATOM 810 O O . TYR A 1 109 ? -8.233 -4.286 7.471 1.00 96.94 109 TYR A O 1
ATOM 818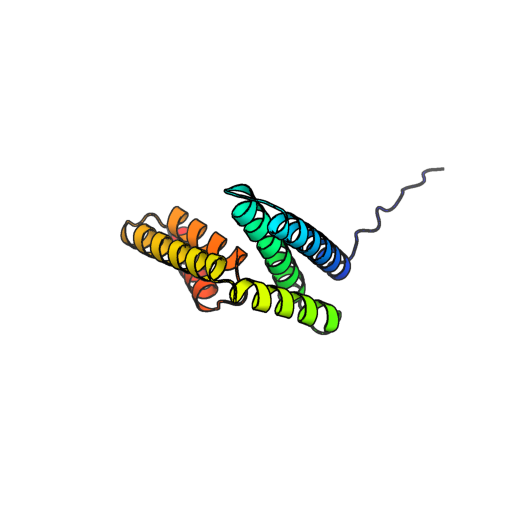 N N . ASP A 1 110 ? -10.457 -3.997 7.606 1.00 97.50 110 ASP A N 1
ATOM 819 C CA . ASP A 1 110 ? -10.603 -3.347 6.297 1.00 97.50 110 ASP A CA 1
ATOM 820 C C . ASP A 1 110 ? -9.742 -2.079 6.183 1.00 97.50 110 ASP A C 1
ATOM 822 O O . ASP A 1 110 ? -9.047 -1.878 5.184 1.00 97.50 110 ASP A O 1
ATOM 826 N N . HIS A 1 111 ? -9.722 -1.244 7.227 1.00 97.81 111 HIS A N 1
ATOM 827 C CA . HIS A 1 111 ? -8.890 -0.040 7.266 1.00 97.81 111 HIS A CA 1
ATOM 828 C C . HIS A 1 111 ? -7.389 -0.366 7.239 1.00 97.81 111 HIS A C 1
ATOM 830 O O . HIS A 1 111 ? -6.630 0.275 6.508 1.00 97.81 111 HIS A O 1
ATOM 836 N N . LEU A 1 112 ? -6.945 -1.394 7.970 1.00 97.38 112 LEU A N 1
ATOM 837 C CA . LEU A 1 112 ? -5.549 -1.842 7.922 1.00 97.38 112 LEU A CA 1
ATOM 838 C C . LEU A 1 112 ? -5.192 -2.500 6.587 1.00 97.38 112 LEU A C 1
ATOM 840 O O . LEU A 1 112 ? -4.075 -2.326 6.102 1.00 97.38 112 LEU A O 1
ATOM 844 N N . ALA A 1 113 ? -6.120 -3.227 5.966 1.00 96.44 113 ALA A N 1
ATOM 845 C CA . ALA A 1 113 ? -5.913 -3.822 4.653 1.00 96.44 113 ALA A CA 1
ATOM 846 C C . ALA A 1 113 ? -5.743 -2.726 3.595 1.00 96.44 113 ALA A C 1
ATOM 848 O O . ALA A 1 113 ? -4.818 -2.794 2.788 1.00 96.44 113 ALA A O 1
ATOM 849 N N . ALA A 1 114 ? -6.555 -1.666 3.666 1.00 96.38 114 ALA A N 1
ATOM 850 C CA . ALA A 1 114 ? -6.386 -0.478 2.839 1.00 96.38 114 ALA A CA 1
ATOM 851 C C . ALA A 1 114 ? -5.046 0.232 3.104 1.00 96.38 114 ALA A C 1
ATOM 853 O O . ALA A 1 114 ? -4.403 0.683 2.160 1.00 96.38 114 ALA A O 1
ATOM 854 N N . ALA A 1 115 ? -4.584 0.299 4.359 1.00 96.12 115 ALA A N 1
ATOM 855 C CA . ALA A 1 115 ? -3.276 0.871 4.686 1.00 96.12 115 ALA A CA 1
ATOM 856 C C . ALA A 1 115 ? -2.115 0.031 4.117 1.00 96.12 115 ALA A C 1
ATOM 858 O O . ALA A 1 115 ? -1.167 0.592 3.569 1.00 96.12 115 ALA A O 1
ATOM 859 N N . ARG A 1 116 ? -2.206 -1.305 4.180 1.00 96.31 116 ARG A N 1
ATOM 860 C CA . ARG A 1 116 ? -1.236 -2.234 3.571 1.00 96.31 116 ARG A CA 1
ATOM 861 C C . ARG A 1 116 ? -1.209 -2.103 2.051 1.00 96.31 116 ARG A C 1
ATOM 863 O O . ARG A 1 116 ? -0.150 -2.165 1.440 1.00 96.31 116 ARG A O 1
ATOM 870 N N . ASP A 1 117 ? -2.367 -1.903 1.439 1.00 95.50 117 ASP A N 1
ATOM 871 C CA . ASP A 1 117 ? -2.497 -1.690 -0.001 1.00 95.50 117 ASP A CA 1
ATOM 872 C C . ASP A 1 117 ? -1.814 -0.386 -0.477 1.00 95.50 117 ASP A C 1
ATOM 874 O O . ASP A 1 117 ? -1.546 -0.244 -1.670 1.00 95.50 117 ASP A O 1
ATOM 878 N N . LEU A 1 118 ? -1.493 0.541 0.439 1.00 95.12 118 LEU A N 1
ATOM 879 C CA . LEU A 1 118 ? -0.681 1.735 0.167 1.00 95.12 118 LEU A CA 1
ATOM 880 C C . LEU A 1 118 ? 0.819 1.526 0.419 1.00 95.12 118 LEU A C 1
ATOM 882 O O . LEU A 1 118 ? 1.640 2.194 -0.205 1.00 95.12 118 LEU A O 1
ATOM 886 N N . ASP A 1 119 ? 1.188 0.628 1.331 1.00 94.62 119 ASP A N 1
ATOM 887 C CA . ASP A 1 119 ? 2.574 0.210 1.551 1.00 94.62 119 ASP A CA 1
ATOM 888 C C . ASP A 1 119 ? 2.619 -1.191 2.186 1.00 94.62 119 ASP A C 1
ATOM 890 O O . ASP A 1 119 ? 2.447 -1.335 3.403 1.00 94.62 119 ASP A O 1
ATOM 894 N N . PRO A 1 120 ? 2.872 -2.245 1.393 1.00 94.50 120 PRO A N 1
ATOM 895 C CA . PRO A 1 120 ? 2.848 -3.617 1.888 1.00 94.50 120 PRO A CA 1
ATOM 896 C C . PRO A 1 120 ? 4.092 -3.977 2.709 1.00 94.50 120 PRO A C 1
ATOM 898 O O . PRO A 1 120 ? 4.194 -5.099 3.194 1.00 94.50 120 PRO A O 1
ATOM 901 N N . ARG A 1 121 ? 5.057 -3.058 2.843 1.00 94.44 121 ARG A N 1
ATOM 902 C CA . ARG A 1 121 ? 6.314 -3.265 3.579 1.00 94.44 121 ARG A CA 1
ATOM 903 C C . ARG A 1 121 ? 6.202 -2.839 5.045 1.00 94.44 121 ARG A C 1
ATOM 905 O O . ARG A 1 121 ? 7.121 -3.083 5.830 1.00 94.44 121 ARG A O 1
ATOM 912 N N . ASP A 1 122 ? 5.091 -2.205 5.425 1.00 94.38 122 ASP A N 1
ATOM 913 C CA . ASP A 1 122 ? 4.838 -1.766 6.793 1.00 94.38 122 ASP A CA 1
ATOM 914 C C . ASP A 1 122 ? 4.548 -2.956 7.718 1.00 94.38 122 ASP A C 1
ATOM 916 O O . ASP A 1 122 ? 3.423 -3.451 7.835 1.00 94.38 122 ASP A O 1
ATOM 920 N N . ARG A 1 123 ? 5.592 -3.386 8.431 1.00 92.25 123 ARG A N 1
ATOM 921 C CA . ARG A 1 123 ? 5.528 -4.507 9.378 1.00 92.25 123 ARG A CA 1
ATOM 922 C C . ARG A 1 123 ? 4.550 -4.274 10.526 1.00 92.25 123 ARG A C 1
ATOM 924 O O . ARG A 1 123 ? 4.055 -5.244 11.095 1.00 92.25 123 ARG A O 1
ATOM 931 N N . THR A 1 124 ? 4.277 -3.020 10.885 1.00 93.69 124 THR A N 1
ATOM 932 C CA . THR A 1 124 ? 3.330 -2.704 11.962 1.00 93.69 124 THR A CA 1
ATOM 933 C C . THR A 1 124 ? 1.908 -2.997 11.505 1.00 93.69 124 THR A C 1
ATOM 935 O O . THR A 1 124 ? 1.155 -3.658 12.221 1.00 93.69 124 THR A O 1
ATOM 938 N N . VAL A 1 125 ? 1.561 -2.566 10.289 1.00 94.69 125 VAL A N 1
ATOM 939 C CA . VAL A 1 125 ? 0.256 -2.851 9.676 1.00 94.69 125 VAL A CA 1
ATOM 940 C C . VAL A 1 125 ? 0.082 -4.353 9.450 1.00 94.69 125 VAL A C 1
ATOM 942 O O . VAL A 1 125 ? -0.966 -4.903 9.785 1.00 94.69 125 VAL A O 1
ATOM 945 N N . GLU A 1 126 ? 1.113 -5.045 8.957 1.00 93.44 126 GLU A N 1
ATOM 946 C CA . GLU A 1 126 ? 1.070 -6.499 8.762 1.00 93.44 126 GLU A CA 1
ATOM 947 C C . GLU A 1 126 ? 0.864 -7.260 10.083 1.00 93.44 126 GLU A C 1
ATOM 949 O O . GLU A 1 126 ? 0.016 -8.153 10.173 1.00 93.44 126 GLU A O 1
ATOM 954 N N . TYR A 1 127 ? 1.586 -6.874 11.139 1.00 94.12 127 TYR A N 1
ATOM 955 C CA . TYR A 1 127 ? 1.401 -7.447 12.469 1.00 94.12 127 TYR A CA 1
ATOM 956 C C . TYR A 1 127 ? -0.023 -7.217 12.995 1.00 94.12 127 TYR A C 1
ATOM 958 O O . TYR A 1 127 ? -0.653 -8.160 13.480 1.00 94.12 127 TYR A O 1
ATOM 966 N N . ALA A 1 128 ? -0.548 -5.995 12.872 1.00 94.00 128 ALA A N 1
ATOM 967 C CA . ALA A 1 128 ? -1.892 -5.649 13.328 1.00 94.00 128 ALA A CA 1
ATOM 968 C C . ALA A 1 128 ? -2.980 -6.444 12.586 1.00 94.00 128 ALA A C 1
ATOM 970 O O . ALA A 1 128 ? -3.882 -6.987 13.227 1.00 94.00 128 ALA A O 1
ATOM 971 N N . LEU A 1 129 ? -2.855 -6.596 11.260 1.00 95.00 129 LEU A N 1
ATOM 972 C CA . LEU A 1 129 ? -3.744 -7.438 10.450 1.00 95.00 129 LEU A CA 1
ATOM 973 C C . LEU A 1 129 ? -3.760 -8.886 10.936 1.00 95.00 129 LEU A C 1
ATOM 975 O O . LEU A 1 129 ? -4.829 -9.487 11.041 1.00 95.00 129 LEU A O 1
ATOM 979 N N . ARG A 1 130 ? -2.589 -9.446 11.264 1.00 94.00 130 ARG A N 1
ATOM 980 C CA . ARG A 1 130 ? -2.487 -10.813 11.788 1.00 94.00 130 ARG A CA 1
ATOM 981 C C . ARG A 1 130 ? -3.192 -10.959 13.136 1.00 94.00 130 ARG A C 1
ATOM 983 O O . ARG A 1 130 ? -3.935 -11.916 13.317 1.00 94.00 130 ARG A O 1
ATOM 990 N N . VAL A 1 131 ? -2.979 -10.021 14.061 1.00 93.62 131 VAL A N 1
ATOM 991 C CA . VAL A 1 131 ? -3.595 -10.053 15.400 1.00 93.62 131 VAL A CA 1
ATOM 992 C C . VAL A 1 131 ? -5.116 -9.931 15.317 1.00 93.62 131 VAL A C 1
ATOM 994 O O . VAL A 1 131 ? -5.831 -10.714 15.938 1.00 93.62 131 VAL A O 1
ATOM 997 N N . ILE A 1 132 ? -5.626 -8.981 14.528 1.00 91.81 132 ILE A N 1
ATOM 998 C CA . ILE A 1 132 ? -7.074 -8.810 14.343 1.00 91.81 132 ILE A CA 1
ATOM 999 C C . ILE A 1 132 ? -7.670 -10.032 13.638 1.00 91.81 132 ILE A C 1
ATOM 1001 O O . ILE A 1 132 ? -8.716 -10.518 14.057 1.00 91.81 132 ILE A O 1
ATOM 1005 N N . GLY A 1 133 ? -6.985 -10.575 12.626 1.00 90.06 133 GLY A N 1
ATOM 1006 C CA . GLY A 1 133 ? -7.396 -11.801 11.942 1.00 90.06 133 GLY A CA 1
ATOM 1007 C C . GLY A 1 133 ? -7.530 -13.002 12.881 1.00 90.06 133 GLY A C 1
ATOM 1008 O O . GLY A 1 133 ? -8.532 -13.706 12.816 1.00 90.06 133 GLY A O 1
ATOM 1009 N N . GLN A 1 134 ? -6.571 -13.200 13.791 1.00 91.06 134 GLN A N 1
ATOM 1010 C CA . GLN A 1 134 ? -6.646 -14.247 14.819 1.00 91.06 134 GLN A CA 1
ATOM 1011 C C . GLN A 1 134 ? -7.854 -14.043 15.736 1.00 91.06 134 GLN A C 1
ATOM 1013 O O . GLN A 1 134 ? -8.668 -14.944 15.892 1.00 91.06 134 GLN A O 1
ATOM 1018 N N . ARG A 1 135 ? -8.043 -12.824 16.250 1.00 87.50 135 ARG A N 1
ATOM 1019 C CA . ARG A 1 135 ? -9.154 -12.510 17.157 1.00 87.50 135 ARG A CA 1
ATOM 1020 C C . ARG A 1 135 ? -10.537 -12.661 16.512 1.00 87.50 135 ARG A C 1
ATOM 1022 O O . ARG A 1 135 ? -11.491 -12.976 17.209 1.00 87.50 135 ARG A O 1
ATOM 1029 N N . MET A 1 136 ? -10.656 -12.429 15.204 1.00 87.62 136 MET A N 1
ATOM 1030 C CA . MET A 1 136 ? -11.893 -12.693 14.460 1.00 87.62 136 MET A CA 1
ATOM 1031 C C . MET A 1 136 ? -12.128 -14.186 14.198 1.00 87.62 136 MET A C 1
ATOM 1033 O O . MET A 1 136 ? -13.278 -14.573 14.045 1.00 87.62 136 MET A O 1
ATOM 1037 N N . GLY A 1 137 ? -11.068 -14.997 14.104 1.00 78.12 137 GLY A N 1
ATOM 1038 C CA . GLY A 1 137 ? -11.160 -16.445 13.884 1.00 78.12 137 GLY A CA 1
ATOM 1039 C C . GLY A 1 137 ? -11.369 -17.269 15.159 1.00 78.12 137 GLY A C 1
ATOM 1040 O O . GLY A 1 137 ? -11.812 -18.410 15.066 1.00 78.12 137 GLY A O 1
ATOM 1041 N N . ASP A 1 138 ? -11.059 -16.695 16.323 1.00 68.00 138 ASP A N 1
ATOM 1042 C CA . ASP A 1 138 ? -11.271 -17.303 17.644 1.00 68.00 138 ASP A CA 1
ATOM 1043 C C . ASP A 1 138 ? -12.694 -17.059 18.212 1.00 68.00 138 ASP A C 1
ATOM 1045 O O . ASP A 1 138 ? -13.026 -17.597 19.270 1.00 68.00 138 ASP A O 1
ATOM 1049 N N . ASN A 1 139 ? -13.522 -16.260 17.523 1.00 50.03 139 ASN A N 1
ATOM 1050 C CA . ASN A 1 139 ? -14.936 -15.985 17.835 1.00 50.03 139 ASN A CA 1
ATOM 1051 C C . ASN A 1 139 ? -15.883 -16.811 16.953 1.00 50.03 139 ASN A C 1
ATOM 1053 O O . ASN A 1 139 ? -17.009 -17.089 17.426 1.00 50.03 139 ASN A O 1
#

pLDDT: mean 89.69, std 13.49, range [37.94, 98.06]

Radius of gyration: 17.57 Å; Cα contacts (8 Å, |Δi|>4): 135; chains: 1; bounding box: 32×49×56 Å

Nearest PDB structures (foldseek):
  2c63-assembly2_D  TM=5.691E-01  e=2.297E+00  Homo sapiens
  1yz5-assembly1_A  TM=4.921E-01  e=3.798E+00  Homo sapiens
  9gaw-assembly1_K  TM=4.195E-01  e=2.416E+00 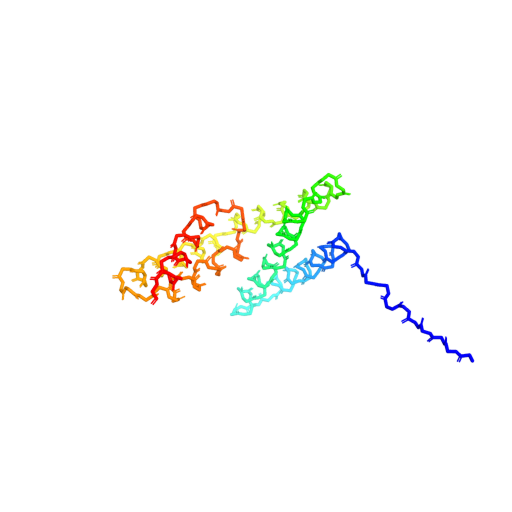 Homo sapiens
  8tn1-assembly1_B  TM=3.102E-01  e=9.294E-01  synthetic construct
  8tn6-assembly1_C  TM=3.122E-01  e=1.976E+00  synthetic construct

Solvent-accessible surface area (backbone atoms only — not comparable to full-atom values): 7344 Å² total; per-residue (Å²): 138,82,84,78,75,74,76,76,74,71,49,71,68,52,50,28,48,55,27,41,54,54,14,53,54,25,41,58,47,19,73,73,38,67,74,79,54,17,64,52,31,39,52,55,13,40,34,25,32,28,49,24,46,48,51,34,59,76,70,65,35,56,83,81,39,49,70,59,49,53,53,36,51,48,52,49,49,61,48,56,69,33,69,72,50,47,47,51,40,50,52,27,49,49,52,15,50,55,26,44,76,68,70,36,54,69,58,16,43,53,27,34,52,56,33,30,37,63,40,68,80,45,62,67,49,54,51,50,46,50,53,51,51,49,60,62,72,76,107